Protein AF-F8B0E2-F1 (afdb_monomer_lite)

Secondary structure (DSSP, 8-state):
-PPPPTTSPPHHHHHHHHHHHHHHHHHHIIIIIITTTT-HHHHHHHHHHHHHHHHHHHHHHHHHHTT-SS----HHHHHHHHHHHTTTSHHHHHHS--TT-------

Structure (mmCIF, N/CA/C/O backbone):
data_AF-F8B0E2-F1
#
_entry.id   AF-F8B0E2-F1
#
loop_
_atom_site.group_PDB
_atom_site.id
_atom_site.type_symbol
_atom_site.label_atom_id
_atom_site.label_alt_id
_atom_site.label_comp_id
_atom_site.label_asym_id
_atom_site.label_entity_id
_atom_site.label_seq_id
_atom_site.pdbx_PDB_ins_code
_atom_site.Cartn_x
_atom_site.Cartn_y
_atom_site.Cartn_z
_atom_site.occupancy
_atom_site.B_iso_or_equiv
_atom_site.auth_seq_id
_atom_site.auth_comp_id
_atom_site.auth_asym_id
_atom_site.auth_atom_id
_atom_site.pdbx_PDB_model_num
ATOM 1 N N . MET A 1 1 ? -10.414 7.998 25.252 1.00 45.44 1 MET A N 1
ATOM 2 C CA . MET A 1 1 ? -10.136 8.400 23.853 1.00 45.44 1 MET A CA 1
ATOM 3 C C . MET A 1 1 ? -11.446 8.859 23.226 1.00 45.44 1 MET A C 1
ATOM 5 O O . MET A 1 1 ? -12.400 8.094 23.274 1.00 45.44 1 MET A O 1
ATOM 9 N N . ARG A 1 2 ? -11.533 10.102 22.723 1.00 45.38 2 ARG A N 1
ATOM 10 C CA . ARG A 1 2 ? -12.724 10.587 21.995 1.00 45.38 2 ARG A CA 1
ATOM 11 C C . ARG A 1 2 ? -12.907 9.740 20.734 1.00 45.38 2 ARG A C 1
ATOM 13 O O . ARG A 1 2 ? -11.939 9.541 20.003 1.00 45.38 2 ARG A O 1
ATOM 20 N N . GLN A 1 3 ? -14.122 9.253 20.488 1.00 52.12 3 GLN A N 1
ATOM 21 C CA . GLN A 1 3 ? -14.463 8.691 19.183 1.00 52.12 3 GLN A CA 1
ATOM 22 C C . GLN A 1 3 ? -14.294 9.789 18.120 1.00 52.12 3 GLN A C 1
ATOM 24 O O . GLN A 1 3 ? -14.668 10.937 18.383 1.00 52.12 3 GLN A O 1
ATOM 29 N N . PRO A 1 4 ? -13.698 9.483 16.956 1.00 56.47 4 PRO A N 1
ATOM 30 C CA . PRO A 1 4 ? -13.657 10.437 15.856 1.00 56.47 4 PRO A CA 1
ATOM 31 C C . PRO A 1 4 ? -15.085 10.820 15.448 1.00 56.47 4 PRO A C 1
ATOM 33 O O . PRO A 1 4 ? -15.995 9.993 15.519 1.00 56.47 4 PRO A O 1
ATOM 36 N N . ALA A 1 5 ? -15.276 12.071 15.017 1.00 58.41 5 ALA A N 1
ATOM 37 C CA . ALA A 1 5 ? -16.536 12.519 14.428 1.00 58.41 5 ALA A CA 1
ATOM 38 C C . ALA A 1 5 ? -16.969 11.550 13.313 1.00 58.41 5 ALA A C 1
ATOM 40 O O . ALA A 1 5 ? -16.106 11.037 12.596 1.00 58.41 5 ALA A O 1
ATOM 41 N N . SER A 1 6 ? -18.277 11.298 13.174 1.00 54.69 6 SER A N 1
ATOM 42 C CA . SER A 1 6 ? -18.861 10.390 12.175 1.00 54.69 6 SER A CA 1
ATOM 43 C C . SER A 1 6 ? -18.386 10.732 10.758 1.00 54.69 6 SER A C 1
ATOM 45 O O . SER A 1 6 ? -18.975 11.561 10.077 1.00 54.69 6 SER A O 1
ATOM 47 N N . GLY A 1 7 ? -17.277 10.125 10.333 1.00 65.56 7 GLY A N 1
ATOM 48 C CA . GLY A 1 7 ? -16.640 10.364 9.036 1.00 65.56 7 GLY A CA 1
ATOM 49 C C . GLY A 1 7 ? -15.110 10.343 9.073 1.00 65.56 7 GLY A C 1
ATOM 50 O O . GLY A 1 7 ? -14.494 9.906 8.106 1.00 65.56 7 GLY A O 1
ATOM 51 N N . ALA A 1 8 ? -14.483 10.731 10.187 1.00 84.50 8 ALA A N 1
ATOM 52 C CA . ALA A 1 8 ? -13.027 10.698 10.309 1.00 84.50 8 ALA A CA 1
ATOM 53 C C . ALA A 1 8 ? -12.516 9.272 10.584 1.00 84.50 8 ALA A C 1
ATOM 55 O O . ALA A 1 8 ? -13.135 8.496 11.324 1.00 84.50 8 ALA A O 1
ATOM 56 N N . MET A 1 9 ? -11.385 8.925 9.965 1.00 91.38 9 MET A N 1
ATOM 57 C CA . MET A 1 9 ? -10.682 7.669 10.225 1.00 91.38 9 MET A CA 1
ATOM 58 C C . MET A 1 9 ? -10.089 7.679 11.632 1.00 91.38 9 MET A C 1
ATOM 60 O O . MET A 1 9 ? -9.567 8.690 12.106 1.00 91.38 9 MET A O 1
ATOM 64 N N . THR A 1 10 ? -10.164 6.540 12.310 1.00 91.00 10 THR A N 1
ATOM 65 C CA . THR A 1 10 ? -9.413 6.314 13.546 1.00 91.00 10 THR A CA 1
ATOM 66 C C . THR A 1 10 ? -7.919 6.184 13.224 1.00 91.00 10 THR A C 1
ATOM 68 O O . THR A 1 10 ? -7.565 5.775 12.118 1.00 91.00 10 THR A O 1
ATOM 71 N N . PRO A 1 11 ? -7.016 6.415 14.193 1.00 91.12 11 PRO A N 1
ATOM 72 C CA . PRO A 1 11 ? -5.587 6.195 13.974 1.00 91.12 11 PRO A CA 1
ATOM 73 C C . PRO A 1 11 ? -5.241 4.769 13.517 1.00 91.12 11 PRO A C 1
ATOM 75 O O . PRO A 1 11 ? -4.308 4.589 12.744 1.00 91.12 11 PRO A O 1
ATOM 78 N N . ALA A 1 12 ? -5.984 3.755 13.977 1.00 90.06 12 ALA A N 1
ATOM 79 C CA . ALA A 1 12 ? -5.781 2.369 13.556 1.00 90.06 12 ALA A CA 1
ATOM 80 C C . ALA A 1 12 ? -6.182 2.153 12.087 1.00 90.06 12 ALA A C 1
ATOM 82 O O . ALA A 1 12 ? -5.440 1.526 11.335 1.00 90.06 12 ALA A O 1
ATOM 83 N N . GLU A 1 13 ? -7.316 2.722 11.666 1.00 93.19 13 GLU A N 1
ATOM 84 C CA . GLU A 1 13 ? -7.755 2.706 10.265 1.00 93.19 13 GLU A CA 1
ATOM 85 C C . GLU A 1 13 ? -6.755 3.436 9.363 1.00 93.19 13 GLU A C 1
ATOM 87 O O . GLU A 1 13 ? -6.418 2.921 8.300 1.00 93.19 13 GLU A O 1
ATOM 92 N N . THR A 1 14 ? -6.252 4.600 9.792 1.00 94.75 14 THR A N 1
ATOM 93 C CA . THR A 1 14 ? -5.260 5.379 9.036 1.00 94.75 14 THR A CA 1
ATOM 94 C C . THR A 1 14 ? -3.977 4.584 8.833 1.00 94.75 14 THR A C 1
ATOM 96 O O . THR A 1 14 ? -3.559 4.399 7.694 1.00 94.75 14 THR A O 1
ATOM 99 N N . ARG A 1 15 ? -3.401 4.027 9.908 1.00 95.00 15 ARG A N 1
ATOM 100 C CA . ARG A 1 15 ? -2.170 3.221 9.816 1.00 95.00 15 ARG A CA 1
ATOM 101 C C . ARG A 1 15 ? -2.346 1.996 8.924 1.00 95.00 15 ARG A C 1
ATOM 103 O O . ARG A 1 15 ? -1.431 1.642 8.184 1.00 95.00 15 ARG A O 1
ATOM 110 N N . LEU A 1 16 ? -3.507 1.338 8.996 1.00 95.38 16 LEU A N 1
ATOM 111 C CA . LEU A 1 16 ? -3.795 0.187 8.144 1.00 95.38 16 LEU A CA 1
ATOM 112 C C . LEU A 1 16 ? -3.906 0.602 6.673 1.00 95.38 16 LEU A C 1
ATOM 114 O O . LEU A 1 16 ? -3.317 -0.051 5.816 1.00 95.38 16 LEU A O 1
ATOM 118 N N . ALA A 1 17 ? -4.605 1.699 6.377 1.00 96.81 17 ALA A N 1
ATOM 119 C CA . ALA A 1 17 ? -4.712 2.217 5.018 1.00 96.81 17 ALA A CA 1
ATOM 120 C C . ALA A 1 17 ? -3.346 2.644 4.451 1.00 96.81 17 ALA A C 1
ATOM 122 O O . ALA A 1 17 ? -3.021 2.273 3.328 1.00 96.81 17 ALA A O 1
ATOM 123 N N . GLU A 1 18 ? -2.511 3.341 5.224 1.00 97.62 18 GLU A N 1
ATOM 124 C CA . GLU A 1 18 ? -1.149 3.728 4.819 1.00 97.62 18 GLU A CA 1
ATOM 125 C C . GLU A 1 18 ? -0.264 2.514 4.499 1.00 97.62 18 GLU A C 1
ATOM 127 O O . GLU A 1 18 ? 0.452 2.503 3.492 1.00 97.62 18 GLU A O 1
ATOM 132 N N . ALA A 1 19 ? -0.332 1.469 5.330 1.00 97.88 19 ALA A N 1
ATOM 133 C CA . ALA A 1 19 ? 0.413 0.236 5.103 1.00 97.88 19 ALA A CA 1
ATOM 134 C C . ALA A 1 19 ? -0.069 -0.488 3.831 1.00 97.88 19 ALA A C 1
ATOM 136 O O . ALA A 1 19 ? 0.745 -0.892 3.005 1.00 97.88 19 ALA A O 1
ATOM 137 N N . LEU A 1 20 ? -1.385 -0.578 3.612 1.00 98.00 20 LEU A N 1
ATOM 138 C CA . LEU A 1 20 ? -1.952 -1.168 2.394 1.00 98.00 20 LEU A CA 1
ATOM 139 C C . LEU A 1 20 ? -1.612 -0.361 1.127 1.00 98.00 20 LEU A C 1
ATOM 141 O O . LEU A 1 20 ? -1.320 -0.948 0.089 1.00 98.00 20 LEU A O 1
ATOM 145 N N . VAL A 1 21 ? -1.591 0.973 1.197 1.00 98.38 21 VAL A N 1
ATOM 146 C CA . VAL A 1 21 ? -1.157 1.832 0.076 1.00 98.38 21 VAL A CA 1
ATOM 147 C C . VAL A 1 21 ? 0.322 1.612 -0.239 1.00 98.38 21 VAL A C 1
ATOM 149 O O . VAL A 1 21 ? 0.700 1.559 -1.409 1.00 98.38 21 VAL A O 1
ATOM 152 N N . SER A 1 22 ? 1.148 1.426 0.791 1.00 98.12 22 SER A N 1
ATOM 153 C CA . SER A 1 22 ? 2.573 1.130 0.626 1.00 98.12 22 SER A CA 1
ATOM 154 C C . SER A 1 22 ? 2.799 -0.226 -0.059 1.00 98.12 22 SER A C 1
ATOM 156 O O . SER A 1 22 ? 3.687 -0.323 -0.904 1.00 98.12 22 SER A O 1
ATOM 158 N N . LEU A 1 23 ? 1.972 -1.251 0.216 1.00 97.81 23 LEU A N 1
ATOM 159 C CA . LEU A 1 23 ? 2.001 -2.515 -0.545 1.00 97.81 23 LEU A CA 1
ATOM 160 C C . LEU A 1 23 ? 1.756 -2.267 -2.037 1.00 97.81 23 LEU A C 1
ATOM 162 O O . LEU A 1 23 ? 2.512 -2.750 -2.875 1.00 97.81 23 LEU A O 1
ATOM 166 N N . VAL A 1 24 ? 0.734 -1.473 -2.367 1.00 97.62 24 VAL A N 1
ATOM 167 C CA . VAL A 1 24 ? 0.392 -1.135 -3.757 1.00 97.62 24 VAL A CA 1
ATOM 168 C C . VAL A 1 24 ? 1.548 -0.419 -4.463 1.00 97.62 24 VAL A C 1
ATOM 170 O O . VAL A 1 24 ? 1.860 -0.754 -5.608 1.00 97.62 24 VAL A O 1
ATOM 173 N N . ASP A 1 25 ? 2.197 0.540 -3.797 1.00 97.69 25 ASP A N 1
ATOM 174 C CA . ASP A 1 25 ? 3.366 1.243 -4.341 1.00 97.69 25 ASP A CA 1
ATOM 175 C C . ASP A 1 25 ? 4.529 0.274 -4.594 1.00 97.69 25 ASP A C 1
ATOM 177 O O . ASP A 1 25 ? 4.998 0.166 -5.728 1.00 97.69 25 ASP A O 1
ATOM 181 N N . TYR A 1 26 ? 4.958 -0.497 -3.588 1.00 98.00 26 TYR A N 1
ATOM 182 C CA . TYR A 1 26 ? 6.108 -1.395 -3.736 1.00 98.00 26 TYR A CA 1
ATOM 183 C C . TYR A 1 26 ? 5.871 -2.514 -4.752 1.00 98.00 26 TYR A C 1
ATOM 185 O O . TYR A 1 26 ? 6.762 -2.787 -5.559 1.00 98.00 26 TYR A O 1
ATOM 193 N N . THR A 1 27 ? 4.671 -3.098 -4.804 1.00 96.38 27 THR A N 1
ATOM 194 C CA . THR A 1 27 ? 4.308 -4.037 -5.876 1.00 96.38 27 THR A CA 1
ATOM 195 C C . THR A 1 27 ? 4.409 -3.369 -7.249 1.00 96.38 27 THR A C 1
ATOM 197 O O . THR A 1 27 ? 4.974 -3.949 -8.176 1.00 96.38 27 THR A O 1
ATOM 200 N N . GLY A 1 28 ? 3.935 -2.126 -7.378 1.00 96.12 28 GLY A N 1
ATOM 201 C CA . GLY A 1 28 ? 4.079 -1.342 -8.603 1.00 96.12 28 GLY A CA 1
ATOM 202 C C . GLY A 1 28 ? 5.535 -1.085 -8.985 1.00 96.12 28 GLY A C 1
ATOM 203 O O . GLY A 1 28 ? 5.898 -1.274 -10.141 1.00 96.12 28 GLY A O 1
ATOM 204 N N . ARG A 1 29 ? 6.390 -0.706 -8.032 1.00 96.50 29 ARG A N 1
ATOM 205 C CA . ARG A 1 29 ? 7.820 -0.469 -8.285 1.00 96.50 29 ARG A CA 1
ATOM 206 C C . ARG A 1 29 ? 8.542 -1.734 -8.734 1.00 96.50 29 ARG A C 1
ATOM 208 O O . ARG A 1 29 ? 9.353 -1.661 -9.648 1.00 96.50 29 ARG A O 1
ATOM 215 N N . ILE A 1 30 ? 8.239 -2.886 -8.141 1.00 96.69 30 ILE A N 1
ATOM 216 C CA . ILE A 1 30 ? 8.832 -4.162 -8.561 1.00 96.69 30 ILE A CA 1
ATOM 217 C C . ILE A 1 30 ? 8.402 -4.496 -9.993 1.00 96.69 30 ILE A C 1
ATOM 219 O O . ILE A 1 30 ? 9.250 -4.705 -10.858 1.00 96.69 30 ILE A O 1
ATOM 223 N N . LEU A 1 31 ? 7.090 -4.517 -10.248 1.00 94.56 31 LEU A N 1
ATOM 224 C CA . LEU A 1 31 ? 6.544 -5.049 -11.497 1.00 94.56 31 LEU A CA 1
ATOM 225 C C . LEU A 1 31 ? 6.650 -4.083 -12.681 1.00 94.56 31 LEU A C 1
ATOM 227 O O . LEU A 1 31 ? 6.828 -4.529 -13.808 1.00 94.56 31 LEU A O 1
ATOM 231 N N . LEU A 1 32 ? 6.514 -2.776 -12.445 1.00 93.00 32 LEU A N 1
ATOM 232 C CA . LEU A 1 32 ? 6.429 -1.771 -13.511 1.00 93.00 32 LEU A CA 1
ATOM 233 C C . LEU A 1 32 ? 7.733 -1.004 -13.736 1.00 93.00 32 LEU A C 1
ATOM 235 O O . LEU A 1 32 ? 7.880 -0.400 -14.791 1.00 93.00 32 LEU A O 1
ATOM 239 N N . ILE A 1 33 ? 8.645 -0.992 -12.758 1.00 91.50 33 ILE A N 1
ATOM 240 C CA . ILE A 1 33 ? 9.932 -0.285 -12.859 1.00 91.50 33 ILE A CA 1
ATOM 241 C C . ILE A 1 33 ? 11.066 -1.306 -12.852 1.00 91.50 33 ILE A C 1
ATOM 243 O O . ILE A 1 33 ? 11.752 -1.470 -13.850 1.00 91.50 33 ILE A O 1
ATOM 247 N N . GLY A 1 34 ? 11.211 -2.072 -11.768 1.00 90.62 34 GLY A N 1
ATOM 248 C CA . GLY A 1 34 ? 12.318 -3.015 -11.603 1.00 90.62 34 GLY A CA 1
ATOM 249 C C . GLY A 1 34 ? 12.401 -4.070 -12.709 1.00 90.62 34 GLY A C 1
ATOM 250 O O . GLY A 1 34 ? 13.480 -4.294 -13.254 1.00 90.62 34 GLY A O 1
ATOM 251 N N . LEU A 1 35 ? 11.267 -4.685 -13.069 1.00 91.00 35 LEU A N 1
ATOM 252 C CA . LEU A 1 35 ? 11.212 -5.631 -14.190 1.00 91.00 35 LEU A CA 1
ATOM 253 C C . LEU A 1 35 ? 11.389 -4.950 -15.552 1.00 91.00 35 LEU A C 1
ATOM 255 O O . LEU A 1 35 ? 12.063 -5.512 -16.411 1.00 91.00 35 LEU A O 1
ATOM 259 N N . ALA A 1 36 ? 10.810 -3.763 -15.750 1.00 91.00 36 ALA A N 1
ATOM 260 C CA . ALA A 1 36 ? 10.912 -3.030 -17.014 1.00 91.00 36 ALA A CA 1
ATOM 261 C C . ALA A 1 36 ? 12.360 -2.607 -17.315 1.00 91.00 36 ALA A C 1
ATOM 263 O O . ALA A 1 36 ? 12.806 -2.714 -18.454 1.00 91.00 36 ALA A O 1
ATOM 264 N N . ASP A 1 37 ? 13.104 -2.220 -16.279 1.00 93.31 37 ASP A N 1
ATOM 265 C CA . ASP A 1 37 ? 14.500 -1.788 -16.371 1.00 93.31 37 ASP A CA 1
ATOM 266 C C . ASP A 1 37 ? 15.503 -2.950 -16.219 1.00 93.31 37 ASP A C 1
ATOM 268 O O . ASP A 1 37 ? 16.712 -2.720 -16.170 1.00 93.31 37 ASP A O 1
ATOM 272 N N . ALA A 1 38 ? 15.025 -4.198 -16.092 1.00 94.19 38 ALA A N 1
ATOM 273 C CA . ALA A 1 38 ? 15.836 -5.394 -15.827 1.00 94.19 38 ALA A CA 1
ATOM 274 C C . ALA A 1 38 ? 16.827 -5.238 -14.646 1.00 94.19 38 ALA A C 1
ATOM 276 O O . ALA A 1 38 ? 17.910 -5.829 -14.629 1.00 94.19 38 ALA A O 1
ATOM 277 N N . ASN A 1 39 ? 16.461 -4.450 -13.630 1.00 96.19 39 ASN A N 1
ATOM 278 C CA . ASN A 1 39 ? 17.337 -4.107 -12.512 1.00 96.19 39 ASN A CA 1
ATOM 279 C C . ASN A 1 39 ? 17.070 -5.007 -11.297 1.00 96.19 39 ASN A C 1
ATOM 281 O O . ASN A 1 39 ? 16.247 -4.697 -10.431 1.00 96.19 39 ASN A O 1
ATOM 285 N N . LEU A 1 40 ? 17.804 -6.119 -11.207 1.00 95.25 40 LEU A N 1
ATOM 286 C CA . LEU A 1 40 ? 17.624 -7.109 -10.140 1.00 95.25 40 LEU A CA 1
ATOM 287 C C . LEU A 1 40 ? 17.934 -6.556 -8.739 1.00 95.25 40 LEU A C 1
ATOM 289 O O . LEU A 1 40 ? 17.270 -6.936 -7.775 1.00 95.25 40 LEU A O 1
ATOM 293 N N . HIS A 1 41 ? 18.898 -5.639 -8.614 1.00 95.81 41 HIS A N 1
ATOM 294 C CA . HIS A 1 41 ? 19.198 -5.017 -7.324 1.00 95.81 41 HIS A CA 1
ATOM 295 C C . HIS A 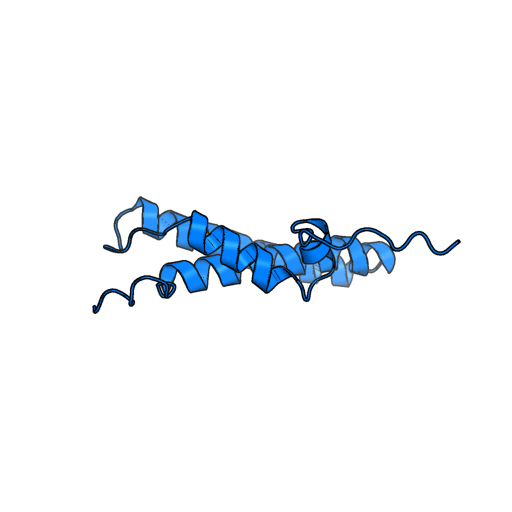1 41 ? 18.019 -4.167 -6.837 1.00 95.81 41 HIS A C 1
ATOM 297 O O . HIS A 1 41 ? 17.612 -4.298 -5.682 1.00 95.81 41 HIS A O 1
ATOM 303 N N . TYR A 1 42 ? 17.433 -3.356 -7.722 1.00 94.94 42 TYR A N 1
ATOM 304 C CA . TYR A 1 42 ? 16.246 -2.561 -7.405 1.00 94.94 42 TYR A CA 1
ATOM 305 C C . TYR A 1 42 ? 15.053 -3.451 -7.042 1.00 94.94 42 TYR A C 1
ATOM 307 O O . TYR A 1 42 ? 14.346 -3.170 -6.075 1.00 94.94 42 TYR A O 1
ATOM 315 N N . VAL A 1 43 ? 14.852 -4.551 -7.777 1.00 97.31 43 VAL A N 1
ATOM 316 C CA . VAL A 1 43 ? 13.822 -5.548 -7.450 1.00 97.31 43 VAL A CA 1
ATOM 317 C C . VAL A 1 43 ? 14.042 -6.119 -6.048 1.00 97.31 43 VAL A C 1
ATOM 319 O O . VAL A 1 43 ? 13.100 -6.137 -5.261 1.00 97.31 43 VAL A O 1
ATOM 322 N N . GLY A 1 44 ? 15.269 -6.531 -5.715 1.00 97.56 44 GLY A N 1
ATOM 323 C CA . GLY A 1 44 ? 15.607 -7.062 -4.392 1.00 97.56 44 GLY A CA 1
ATOM 324 C C . GLY A 1 44 ? 15.367 -6.057 -3.262 1.00 97.56 44 GLY A C 1
ATOM 325 O O . GLY A 1 44 ? 14.726 -6.396 -2.270 1.00 97.56 44 GLY A O 1
ATOM 326 N N . ASP A 1 45 ? 15.802 -4.807 -3.441 1.00 97.81 45 ASP A N 1
ATOM 327 C CA . ASP A 1 45 ? 15.584 -3.721 -2.474 1.00 97.81 45 ASP A CA 1
ATOM 328 C C . ASP A 1 45 ? 14.086 -3.473 -2.223 1.00 97.81 45 ASP A C 1
ATOM 330 O O . ASP A 1 45 ? 13.620 -3.455 -1.081 1.00 97.81 45 ASP A O 1
ATOM 334 N N . LYS A 1 46 ? 13.284 -3.354 -3.292 1.00 97.81 46 LYS A N 1
ATOM 335 C CA . LYS A 1 46 ? 11.836 -3.126 -3.154 1.00 97.81 46 LYS A CA 1
ATOM 336 C C . LYS A 1 46 ? 11.078 -4.352 -2.664 1.00 97.81 46 LYS A C 1
ATOM 338 O O . LYS A 1 46 ? 10.073 -4.177 -1.979 1.00 97.81 46 LYS A O 1
ATOM 343 N N . ALA A 1 47 ? 11.551 -5.563 -2.947 1.00 97.81 47 ALA A N 1
ATOM 344 C CA . ALA A 1 47 ? 10.995 -6.785 -2.372 1.00 97.81 47 ALA A CA 1
ATOM 345 C C . ALA A 1 47 ? 11.220 -6.850 -0.852 1.00 97.81 47 ALA A C 1
ATOM 347 O O . ALA A 1 47 ? 10.296 -7.214 -0.126 1.00 97.81 47 ALA A O 1
ATOM 348 N N . GLY A 1 48 ? 12.393 -6.428 -0.365 1.00 98.12 48 GLY A N 1
ATOM 349 C CA . GLY A 1 48 ? 12.654 -6.286 1.071 1.00 98.12 48 GLY A CA 1
ATOM 350 C C . GLY A 1 48 ? 11.688 -5.300 1.733 1.00 98.12 48 GLY A C 1
ATOM 351 O O . GLY A 1 48 ? 10.993 -5.652 2.684 1.00 98.12 48 GLY A O 1
ATOM 352 N N . ALA A 1 49 ? 11.547 -4.102 1.156 1.00 98.00 49 ALA A N 1
ATOM 353 C CA . ALA A 1 49 ? 10.599 -3.103 1.654 1.00 98.00 49 ALA A CA 1
ATOM 354 C C . ALA A 1 49 ? 9.134 -3.591 1.610 1.00 98.00 49 ALA A C 1
ATOM 356 O O . ALA A 1 49 ? 8.348 -3.299 2.513 1.00 98.00 49 ALA A O 1
ATOM 357 N N . LEU A 1 50 ? 8.757 -4.360 0.581 1.00 97.94 50 LEU A N 1
ATOM 358 C CA . LEU A 1 50 ? 7.431 -4.972 0.480 1.00 97.94 50 LEU A CA 1
ATOM 359 C C . LEU A 1 50 ? 7.182 -5.969 1.621 1.00 97.94 50 LEU A C 1
ATOM 361 O O . LEU A 1 50 ? 6.097 -5.951 2.203 1.00 97.94 50 LEU A O 1
ATOM 365 N N . ALA A 1 51 ? 8.170 -6.804 1.955 1.00 98.44 51 ALA A N 1
ATOM 366 C CA . ALA A 1 51 ? 8.070 -7.774 3.045 1.00 98.44 51 ALA A CA 1
ATOM 367 C C . ALA A 1 51 ? 7.862 -7.082 4.403 1.00 98.44 51 ALA A C 1
ATOM 369 O O . ALA A 1 51 ? 6.924 -7.418 5.125 1.00 98.44 51 ALA A O 1
ATOM 370 N N . GLU A 1 52 ? 8.642 -6.040 4.705 1.00 98.06 52 GLU A N 1
ATOM 371 C CA . GLU A 1 52 ? 8.492 -5.266 5.948 1.00 98.06 52 GLU A CA 1
ATOM 372 C C . GLU A 1 52 ? 7.099 -4.629 6.086 1.00 98.06 52 GLU A C 1
ATOM 374 O O . GLU A 1 52 ? 6.508 -4.581 7.173 1.00 98.06 52 GLU A O 1
ATOM 379 N N . VAL A 1 53 ? 6.542 -4.124 4.981 1.00 97.56 53 VAL A N 1
ATOM 380 C CA . VAL A 1 53 ? 5.189 -3.558 4.977 1.00 97.56 53 VAL A CA 1
ATOM 381 C C . VAL A 1 53 ? 4.130 -4.651 5.133 1.00 97.56 53 VAL A C 1
ATOM 383 O O . VAL A 1 53 ? 3.147 -4.432 5.846 1.00 97.56 53 VAL A O 1
ATOM 386 N N . ALA A 1 54 ? 4.312 -5.820 4.516 1.00 98.00 54 ALA A N 1
ATOM 387 C CA . ALA A 1 54 ? 3.397 -6.950 4.668 1.00 98.00 54 ALA A CA 1
ATOM 388 C C . ALA A 1 54 ? 3.326 -7.420 6.130 1.00 98.00 54 ALA A C 1
ATOM 390 O O . ALA A 1 54 ? 2.226 -7.579 6.670 1.00 98.00 54 ALA A O 1
ATOM 391 N N . ASP A 1 55 ? 4.472 -7.512 6.805 1.00 97.75 55 ASP A N 1
ATOM 392 C CA . ASP A 1 55 ? 4.543 -7.822 8.236 1.00 97.75 55 ASP A CA 1
ATOM 393 C C . ASP A 1 55 ? 3.828 -6.764 9.083 1.00 97.75 55 ASP A C 1
ATOM 395 O O . ASP A 1 55 ? 3.083 -7.088 10.014 1.00 97.75 55 ASP A O 1
ATOM 399 N N . ARG A 1 56 ? 3.972 -5.479 8.733 1.00 95.62 56 ARG A N 1
ATOM 400 C CA . ARG A 1 56 ? 3.239 -4.395 9.402 1.00 95.62 56 ARG A CA 1
ATOM 401 C C . ARG A 1 56 ? 1.726 -4.543 9.240 1.00 95.62 56 ARG A C 1
ATOM 403 O O . ARG A 1 56 ? 0.998 -4.351 10.216 1.00 95.62 56 ARG A O 1
ATOM 410 N N . VAL A 1 57 ? 1.241 -4.884 8.044 1.00 95.56 57 VAL A N 1
ATOM 411 C CA . VAL A 1 57 ? -0.190 -5.141 7.801 1.00 95.56 57 VAL A CA 1
ATOM 412 C C . VAL A 1 57 ? -0.673 -6.316 8.650 1.00 95.56 57 VAL A C 1
ATOM 414 O O . VAL A 1 57 ? -1.698 -6.188 9.325 1.00 95.56 57 VAL A O 1
ATOM 417 N N . ALA A 1 58 ? 0.081 -7.418 8.686 1.00 94.75 58 ALA A N 1
ATOM 418 C CA . ALA A 1 58 ? -0.239 -8.577 9.517 1.00 94.75 58 ALA A CA 1
ATOM 419 C C . ALA A 1 58 ? -0.294 -8.211 11.011 1.00 94.75 58 ALA A C 1
ATOM 421 O O . ALA A 1 58 ? -1.249 -8.567 11.705 1.00 94.75 58 ALA A O 1
ATOM 422 N N . GLY A 1 59 ? 0.670 -7.425 11.499 1.00 91.75 59 GLY A N 1
ATOM 423 C CA . GLY A 1 59 ? 0.700 -6.938 12.878 1.00 91.75 59 GLY A CA 1
ATOM 424 C C . GLY A 1 59 ? -0.495 -6.046 13.228 1.00 91.75 59 GLY A C 1
ATOM 425 O O . GLY A 1 59 ? -1.105 -6.216 14.286 1.00 91.75 59 GLY A O 1
ATOM 426 N N . LEU A 1 60 ? -0.873 -5.126 12.336 1.00 90.62 60 LEU A N 1
ATOM 427 C CA . LEU A 1 60 ? -2.044 -4.262 12.522 1.00 90.62 60 LEU A CA 1
ATOM 428 C C . LEU A 1 60 ? -3.348 -5.071 12.521 1.00 90.62 60 LEU A C 1
ATOM 430 O O . LEU A 1 60 ? -4.200 -4.845 13.379 1.00 90.62 60 LEU A O 1
ATOM 434 N N . ALA A 1 61 ? -3.491 -6.047 11.622 1.00 86.50 61 ALA A N 1
ATOM 435 C CA . ALA A 1 61 ? -4.653 -6.936 11.590 1.00 86.50 61 ALA A CA 1
ATOM 436 C C . ALA A 1 61 ? -4.737 -7.825 12.847 1.00 86.50 61 ALA A C 1
ATOM 438 O O . ALA A 1 61 ? -5.809 -7.979 13.438 1.00 86.50 61 ALA A O 1
ATOM 439 N N . GLY A 1 62 ? -3.601 -8.354 13.311 1.00 84.94 62 GLY A N 1
ATOM 440 C CA . GLY A 1 62 ? -3.519 -9.177 14.519 1.00 84.94 62 GLY A CA 1
ATOM 441 C C . GLY A 1 62 ? -3.900 -8.423 15.798 1.00 84.94 62 GLY A C 1
ATOM 442 O O . GLY A 1 62 ? -4.596 -8.974 16.652 1.00 84.94 62 GLY A O 1
ATOM 443 N N . GLN A 1 63 ? -3.524 -7.144 15.917 1.00 80.62 63 GLN A N 1
ATOM 444 C CA . GLN A 1 63 ? -3.902 -6.296 17.061 1.00 80.62 63 GLN A CA 1
ATOM 445 C C . GLN A 1 63 ? -5.420 -6.106 17.182 1.00 80.62 63 GLN A C 1
ATOM 447 O O . GLN A 1 63 ? -5.944 -6.043 18.297 1.00 80.62 63 GLN A O 1
ATOM 452 N N . VAL A 1 64 ? -6.124 -6.055 16.048 1.00 71.88 64 VAL A N 1
ATOM 453 C CA . VAL A 1 64 ? -7.591 -5.973 16.000 1.00 71.88 64 VAL A CA 1
ATOM 454 C C . VAL A 1 64 ? -8.222 -7.292 16.424 1.00 71.88 64 VAL A C 1
ATOM 456 O O . VAL A 1 64 ? -9.175 -7.291 17.200 1.00 71.88 64 VAL A O 1
ATOM 459 N N . HIS A 1 65 ? -7.680 -8.417 15.949 1.00 66.12 65 HIS A N 1
ATOM 460 C CA . HIS A 1 65 ? -8.216 -9.741 16.260 1.00 66.12 65 HIS A CA 1
ATOM 461 C C . HIS A 1 65 ? -8.041 -10.117 17.740 1.00 66.12 65 HIS A C 1
ATOM 463 O O . HIS A 1 65 ? -8.944 -10.691 18.339 1.00 66.12 65 HIS A O 1
ATOM 469 N N . GLN A 1 66 ? -6.919 -9.741 18.362 1.00 67.25 66 GLN A N 1
ATOM 470 C CA . GLN A 1 66 ? -6.638 -10.058 19.770 1.00 67.25 66 GLN A CA 1
ATOM 471 C C . GLN A 1 66 ? -7.318 -9.125 20.789 1.00 67.25 66 GLN A C 1
ATOM 473 O O . GLN A 1 66 ? -6.997 -9.178 21.975 1.00 67.25 66 GLN A O 1
ATOM 478 N N . GLY A 1 67 ? -8.220 -8.234 20.361 1.00 57.97 67 GLY A N 1
ATOM 479 C CA . GLY A 1 67 ? -8.949 -7.346 21.274 1.00 57.97 67 GLY A CA 1
ATOM 480 C C . GLY A 1 67 ? -8.067 -6.341 22.032 1.00 57.97 67 GLY A C 1
ATOM 481 O O . GLY A 1 67 ? -8.540 -5.688 22.958 1.00 57.97 67 GLY A O 1
ATOM 482 N N . ARG A 1 68 ? -6.796 -6.159 21.634 1.00 56.41 68 ARG A N 1
ATOM 483 C CA . ARG A 1 68 ? -5.845 -5.213 22.259 1.00 56.41 68 ARG A CA 1
ATOM 484 C C . ARG A 1 68 ? -6.099 -3.744 21.895 1.00 56.41 68 ARG A C 1
ATOM 486 O O . ARG A 1 68 ? -5.285 -2.872 22.181 1.00 56.41 68 ARG A O 1
ATOM 493 N N . GLY A 1 69 ? -7.261 -3.443 21.332 1.00 55.38 69 GLY A N 1
ATOM 494 C CA . GLY A 1 69 ? -7.758 -2.093 21.139 1.00 55.38 69 GLY A CA 1
ATOM 495 C C . GLY A 1 69 ? -9.275 -2.127 21.073 1.00 55.38 69 GLY A C 1
ATOM 496 O O . GLY A 1 69 ? -9.846 -2.846 20.263 1.00 55.38 69 GLY A O 1
ATOM 497 N N . ASN A 1 70 ? -9.945 -1.307 21.880 1.00 56.66 70 ASN A N 1
ATOM 498 C CA . ASN A 1 70 ? -11.408 -1.176 21.883 1.00 56.66 70 ASN A CA 1
ATOM 499 C C . ASN A 1 70 ? -11.947 -0.460 20.616 1.00 56.66 70 ASN A C 1
ATOM 501 O O . ASN A 1 70 ? -12.999 0.172 20.634 1.00 56.66 70 ASN A O 1
ATOM 505 N N . THR A 1 71 ? -11.172 -0.456 19.527 1.00 67.44 71 THR A N 1
ATOM 506 C CA . THR A 1 71 ? -11.445 0.295 18.299 1.00 67.44 71 THR A CA 1
ATOM 507 C C . THR A 1 71 ? -11.692 -0.690 17.169 1.00 67.44 71 THR A C 1
ATOM 509 O O . THR A 1 71 ? -10.764 -1.248 16.591 1.00 67.44 71 THR A O 1
ATOM 512 N N . ARG A 1 72 ? -12.969 -0.904 16.854 1.00 81.75 72 ARG A N 1
ATOM 513 C CA . ARG A 1 72 ? -13.391 -1.667 15.680 1.00 81.75 72 ARG A CA 1
ATOM 514 C C . ARG A 1 72 ? -12.893 -0.961 14.414 1.00 81.75 72 ARG A C 1
ATOM 516 O O . ARG A 1 72 ? -13.272 0.183 14.177 1.00 81.75 72 ARG A O 1
ATOM 523 N N . ILE A 1 73 ? -12.079 -1.638 13.602 1.00 87.19 73 ILE A N 1
ATOM 524 C CA . ILE A 1 73 ? -11.681 -1.137 12.278 1.00 87.19 73 ILE A CA 1
ATOM 525 C C . ILE A 1 73 ? -12.855 -1.285 11.311 1.00 87.19 73 ILE A C 1
ATOM 527 O O . ILE A 1 73 ? -13.403 -2.378 11.139 1.00 87.19 73 ILE A O 1
ATOM 531 N N . ARG A 1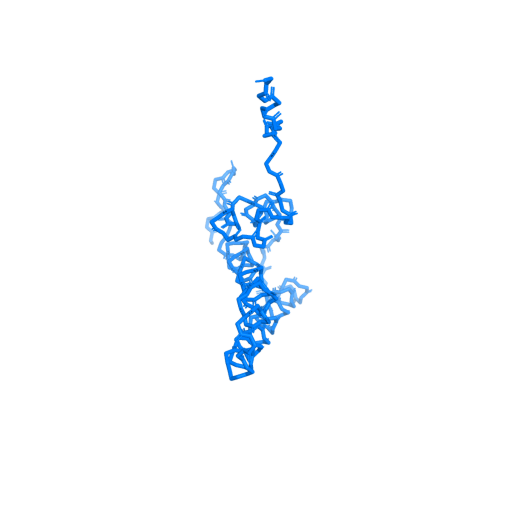 74 ? -13.230 -0.188 10.652 1.00 90.81 74 ARG A N 1
ATOM 532 C CA . ARG A 1 74 ? -14.225 -0.188 9.576 1.00 90.81 74 ARG A CA 1
ATOM 533 C C . ARG A 1 74 ? -13.530 -0.438 8.240 1.00 90.81 74 ARG A C 1
ATOM 535 O O . ARG A 1 74 ? -12.926 0.463 7.657 1.00 90.81 74 ARG A O 1
ATOM 542 N N . MET A 1 75 ? -13.604 -1.677 7.755 1.00 91.00 75 MET A N 1
ATOM 543 C CA . MET A 1 75 ? -12.919 -2.083 6.521 1.00 91.00 75 MET A CA 1
ATOM 544 C C . MET A 1 75 ? -13.428 -1.359 5.271 1.00 91.00 75 MET A C 1
ATOM 546 O O . MET A 1 75 ? -12.649 -1.141 4.352 1.00 91.00 75 MET A O 1
ATOM 550 N N . ASP A 1 76 ? -14.689 -0.927 5.237 1.00 93.62 76 ASP A N 1
ATOM 551 C CA . ASP A 1 76 ? -15.229 -0.129 4.132 1.00 93.62 76 ASP A CA 1
ATOM 552 C C . ASP A 1 76 ? -14.584 1.268 4.065 1.00 93.62 76 ASP A C 1
ATOM 554 O O . ASP A 1 76 ? -14.294 1.773 2.980 1.00 93.62 76 ASP A O 1
ATOM 558 N N . VAL A 1 77 ? -14.309 1.878 5.223 1.00 93.75 77 VAL A N 1
ATOM 559 C CA . VAL A 1 77 ? -13.610 3.166 5.324 1.00 93.75 77 VAL A CA 1
ATOM 560 C C . VAL A 1 77 ? -12.158 3.010 4.878 1.00 93.75 77 VAL A C 1
ATOM 562 O O . VAL A 1 77 ? -11.685 3.805 4.066 1.00 93.75 77 VAL A O 1
ATOM 565 N N . VAL A 1 78 ? -11.475 1.961 5.351 1.00 95.19 78 VAL A N 1
ATOM 566 C CA . VAL A 1 78 ? -10.100 1.632 4.939 1.00 95.19 78 VAL A CA 1
ATOM 567 C C . VAL A 1 78 ? -10.034 1.379 3.433 1.00 95.19 78 VAL A C 1
ATOM 569 O O . VAL A 1 78 ? -9.184 1.955 2.764 1.00 95.19 78 VAL A O 1
ATOM 572 N N . ALA A 1 79 ? -10.955 0.593 2.872 1.00 95.56 79 ALA A N 1
ATOM 573 C CA . ALA A 1 79 ? -10.982 0.293 1.442 1.00 95.56 79 ALA A CA 1
ATOM 574 C C . ALA A 1 79 ? -11.157 1.556 0.582 1.00 95.56 79 ALA A C 1
ATOM 576 O O . ALA A 1 79 ? -10.429 1.740 -0.395 1.00 95.56 79 ALA A O 1
ATOM 577 N N . ARG A 1 80 ? -12.070 2.465 0.966 1.00 95.44 80 ARG A N 1
ATOM 578 C CA . ARG A 1 80 ? -12.238 3.759 0.278 1.00 95.44 80 ARG A CA 1
ATOM 579 C C . ARG A 1 80 ? -10.977 4.619 0.360 1.00 95.44 80 ARG A C 1
ATOM 581 O O . ARG A 1 80 ? -10.598 5.228 -0.639 1.00 95.44 80 ARG A O 1
ATOM 588 N N . ALA A 1 81 ? -10.330 4.655 1.525 1.00 96.19 81 ALA A N 1
ATOM 589 C CA . ALA A 1 81 ? -9.087 5.394 1.719 1.00 96.19 81 ALA A CA 1
ATOM 590 C C . ALA A 1 81 ? -7.960 4.833 0.845 1.00 96.19 81 ALA A C 1
ATOM 592 O O . ALA A 1 81 ? -7.357 5.592 0.096 1.00 96.19 81 ALA A O 1
ATOM 593 N N . VAL A 1 82 ? -7.742 3.514 0.850 1.00 97.50 82 VAL A N 1
ATOM 594 C CA . VAL A 1 82 ? -6.734 2.854 0.003 1.00 97.50 82 VAL A CA 1
ATOM 595 C C . VAL A 1 82 ? -6.983 3.166 -1.473 1.00 97.50 82 VAL A C 1
ATOM 597 O O . VAL A 1 82 ? -6.087 3.661 -2.150 1.00 97.50 82 VAL A O 1
ATOM 600 N N . ALA A 1 83 ? -8.214 2.990 -1.961 1.00 96.25 83 ALA A N 1
ATOM 601 C CA . ALA A 1 83 ? -8.547 3.281 -3.354 1.00 96.25 83 ALA A CA 1
ATOM 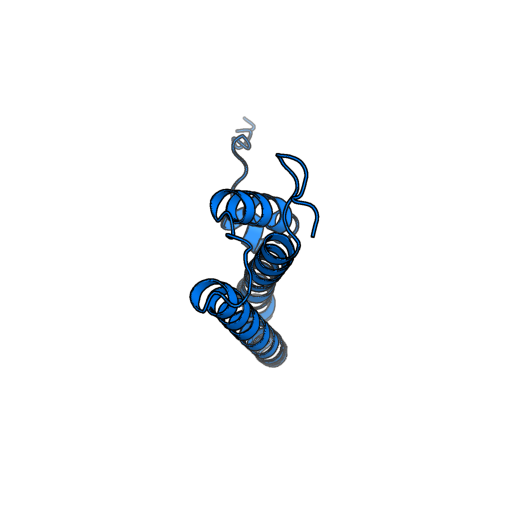602 C C . ALA A 1 83 ? -8.260 4.742 -3.749 1.00 96.25 83 ALA A C 1
ATOM 604 O O . ALA A 1 83 ? -7.772 5.004 -4.852 1.00 96.25 83 ALA A O 1
ATOM 605 N N . ALA A 1 84 ? -8.541 5.698 -2.858 1.00 95.69 84 ALA A N 1
ATOM 606 C CA . ALA A 1 84 ? -8.296 7.118 -3.094 1.00 95.69 84 ALA A CA 1
ATOM 607 C C . ALA A 1 84 ? -6.808 7.493 -2.993 1.00 95.69 84 ALA A C 1
ATOM 609 O O . ALA A 1 84 ? -6.293 8.223 -3.843 1.00 95.69 84 ALA A O 1
ATOM 610 N N . TRP A 1 85 ? -6.111 6.998 -1.974 1.00 97.25 85 TRP A N 1
ATOM 611 C CA . TRP A 1 85 ? -4.717 7.335 -1.679 1.00 97.25 85 TRP A CA 1
ATOM 612 C C . TRP A 1 85 ? -3.734 6.618 -2.596 1.00 97.25 85 TRP A C 1
ATOM 614 O O . TRP A 1 85 ? -2.633 7.115 -2.805 1.00 97.25 85 TRP A O 1
ATOM 624 N N . SER A 1 86 ? -4.130 5.498 -3.203 1.00 97.31 86 SER A N 1
ATOM 625 C CA . SER A 1 86 ? -3.303 4.792 -4.178 1.00 97.31 86 SER A CA 1
ATOM 626 C C . SER A 1 86 ? -3.262 5.470 -5.559 1.00 97.31 86 SER A C 1
ATOM 628 O O . SER A 1 86 ? -2.427 5.116 -6.385 1.00 97.31 86 SER A O 1
ATOM 630 N N . GLN A 1 87 ? -4.112 6.466 -5.836 1.00 96.06 87 GLN A N 1
ATOM 631 C CA . GLN A 1 87 ? -4.213 7.118 -7.156 1.00 96.06 87 GLN A CA 1
ATOM 632 C C . GLN A 1 87 ? -2.926 7.777 -7.703 1.00 96.06 87 GLN A C 1
ATOM 634 O O . GLN A 1 87 ? -2.752 7.792 -8.930 1.00 96.06 87 GLN A O 1
ATOM 639 N N . PRO A 1 88 ? -2.013 8.323 -6.877 1.00 95.50 88 PRO A N 1
ATOM 640 C CA . PRO A 1 88 ? -0.722 8.814 -7.359 1.00 95.50 88 PRO A CA 1
ATOM 641 C C . PRO A 1 88 ? 0.141 7.710 -7.995 1.00 95.50 88 PRO A C 1
ATOM 643 O O . PRO A 1 88 ? 0.877 7.979 -8.946 1.00 95.50 88 PRO A O 1
ATOM 646 N N . TYR A 1 89 ? -0.003 6.456 -7.556 1.00 94.56 89 TYR A N 1
ATOM 647 C CA . TYR A 1 89 ? 0.793 5.324 -8.035 1.00 94.56 89 TYR A CA 1
ATOM 648 C C . TYR A 1 89 ? 0.165 4.665 -9.267 1.00 94.56 89 TYR A C 1
ATOM 650 O O . TYR A 1 89 ? -1.049 4.466 -9.338 1.00 94.56 89 TYR A O 1
ATOM 658 N N . THR A 1 90 ? 0.992 4.264 -10.238 1.00 93.19 90 THR A N 1
ATOM 659 C CA . THR A 1 90 ? 0.517 3.583 -11.457 1.00 93.19 90 THR A CA 1
ATOM 660 C C . THR A 1 90 ? -0.221 2.287 -11.134 1.00 93.19 90 THR A C 1
ATOM 662 O O . THR A 1 90 ? -1.343 2.105 -11.600 1.00 93.19 90 THR A O 1
ATOM 665 N N . ALA A 1 91 ? 0.345 1.433 -10.275 1.00 94.69 91 ALA A N 1
ATOM 666 C CA . ALA A 1 91 ? -0.329 0.219 -9.812 1.00 94.69 91 ALA A CA 1
ATOM 667 C C . ALA A 1 91 ? -1.658 0.528 -9.104 1.00 94.69 91 ALA A C 1
ATOM 669 O O . ALA A 1 91 ? -2.651 -0.158 -9.320 1.00 94.69 91 ALA A O 1
ATOM 670 N N . GLY A 1 92 ? -1.716 1.615 -8.334 1.00 95.62 92 GLY A N 1
ATOM 671 C CA . GLY A 1 92 ? -2.944 2.052 -7.681 1.00 95.62 92 GLY A CA 1
ATOM 672 C C . GLY A 1 92 ? -4.045 2.471 -8.649 1.00 95.62 92 GLY A C 1
ATOM 673 O O . GLY A 1 92 ? -5.198 2.105 -8.447 1.00 95.62 92 GLY A O 1
ATOM 674 N N . ARG A 1 93 ? -3.708 3.167 -9.741 1.00 95.06 93 ARG A N 1
ATOM 675 C CA . ARG A 1 93 ? -4.685 3.490 -10.798 1.00 95.06 93 ARG A CA 1
ATOM 676 C C . ARG A 1 93 ? -5.207 2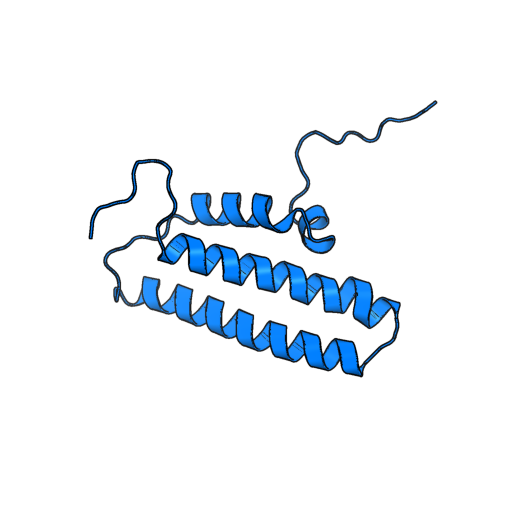.251 -11.524 1.00 95.06 93 ARG A C 1
ATOM 678 O O . ARG A 1 93 ? -6.359 2.256 -11.945 1.00 95.06 93 ARG A O 1
ATOM 685 N N . LEU A 1 94 ? -4.371 1.224 -11.677 1.00 93.56 94 LEU A N 1
ATOM 686 C CA . LEU A 1 94 ? -4.752 -0.042 -12.311 1.00 93.56 94 LEU A CA 1
ATOM 687 C C . LEU A 1 94 ? -5.658 -0.884 -11.402 1.00 93.56 94 LEU A C 1
ATOM 689 O O . LEU A 1 94 ? -6.640 -1.445 -11.875 1.00 93.56 94 LEU A O 1
ATOM 693 N N . LEU A 1 95 ? -5.354 -0.941 -10.103 1.00 94.19 95 LEU A N 1
ATOM 694 C CA . LEU A 1 95 ? -6.129 -1.707 -9.120 1.00 94.19 95 LEU A CA 1
ATOM 695 C C . LEU A 1 95 ? -7.432 -1.009 -8.706 1.00 94.19 95 LEU A C 1
ATOM 697 O O . LEU A 1 95 ? -8.415 -1.676 -8.392 1.00 94.19 95 LEU A O 1
ATOM 701 N N . PHE A 1 96 ? -7.452 0.326 -8.711 1.00 94.00 96 PHE A N 1
ATOM 702 C CA . PHE A 1 96 ? -8.591 1.137 -8.280 1.00 94.00 96 PHE A CA 1
ATOM 703 C C . PHE A 1 96 ? -8.973 2.150 -9.368 1.00 94.00 96 PHE A C 1
ATOM 705 O O . PHE A 1 96 ? -8.729 3.355 -9.218 1.00 94.00 96 PHE A O 1
ATOM 712 N N . PRO A 1 97 ? -9.553 1.697 -10.491 1.00 90.38 97 PRO A N 1
ATOM 713 C CA . PRO A 1 97 ? -9.943 2.596 -11.566 1.00 90.38 97 PRO A CA 1
ATOM 714 C C . PRO A 1 97 ? -11.004 3.592 -11.077 1.00 90.38 97 PRO A C 1
ATOM 716 O O . PRO A 1 97 ? -11.999 3.215 -10.454 1.00 90.38 97 PRO A O 1
ATOM 719 N N . ARG A 1 98 ? -10.811 4.886 -11.367 1.00 86.81 98 ARG A N 1
ATOM 720 C CA . ARG A 1 98 ? -11.816 5.913 -11.055 1.00 86.81 98 ARG A CA 1
ATOM 721 C C . ARG A 1 98 ? -13.052 5.714 -11.942 1.00 86.81 98 ARG A C 1
ATOM 723 O O . ARG A 1 98 ? -12.898 5.679 -13.167 1.00 86.81 98 ARG A O 1
ATOM 730 N N . PRO A 1 99 ? -14.270 5.651 -11.376 1.00 66.06 99 PRO A N 1
ATOM 731 C CA . PRO A 1 99 ? -15.486 5.623 -12.177 1.00 66.06 99 PRO A CA 1
ATOM 732 C C . PRO A 1 99 ? -15.605 6.949 -12.940 1.00 66.06 99 PRO A C 1
ATOM 734 O O . PRO A 1 99 ? -15.763 8.002 -12.330 1.00 66.06 99 PRO A O 1
ATOM 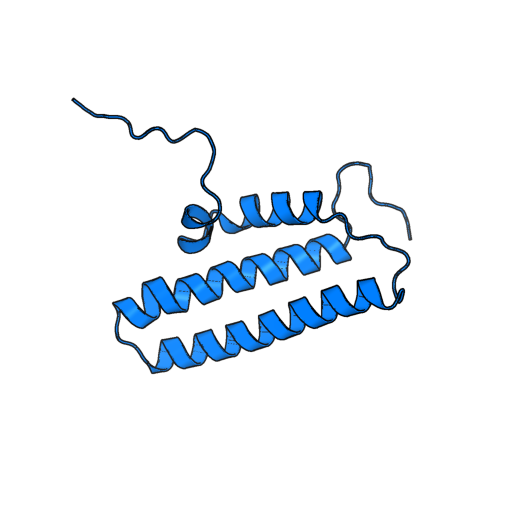737 N N . GLY A 1 100 ? -15.472 6.911 -14.271 1.00 59.97 100 GLY A N 1
ATOM 738 C CA . GLY A 1 100 ? -15.758 8.068 -15.129 1.00 59.97 100 GLY A CA 1
ATOM 739 C C . GLY A 1 100 ? -14.737 8.420 -16.210 1.00 59.97 100 GLY A C 1
ATOM 740 O O . GLY A 1 100 ? -15.058 9.243 -17.061 1.00 59.97 100 GLY A O 1
ATOM 741 N N . ARG A 1 101 ? -13.552 7.798 -16.276 1.00 53.12 101 ARG A N 1
ATOM 742 C CA . ARG A 1 101 ? -12.669 7.998 -17.441 1.00 53.12 101 ARG A CA 1
ATOM 743 C C . ARG A 1 101 ? -13.089 7.054 -18.570 1.00 53.12 101 ARG A C 1
ATOM 745 O O . ARG A 1 101 ? -12.438 6.045 -18.823 1.00 53.12 101 ARG A O 1
ATOM 752 N N . ARG A 1 102 ? -14.215 7.359 -19.230 1.00 52.31 102 ARG A N 1
ATOM 753 C CA . ARG A 1 102 ? -14.430 6.851 -20.593 1.00 52.31 102 ARG A CA 1
ATOM 754 C C . ARG A 1 102 ? -13.230 7.323 -21.426 1.00 52.31 102 ARG A C 1
ATOM 756 O O . ARG A 1 102 ? -12.880 8.497 -21.303 1.00 52.31 102 ARG A O 1
ATOM 763 N N . PRO A 1 103 ? -12.577 6.461 -22.221 1.00 47.38 103 PRO A N 1
ATOM 764 C CA . PRO A 1 103 ? -11.658 6.962 -23.227 1.00 47.38 103 PRO A CA 1
ATOM 765 C C . PRO A 1 103 ? -12.466 7.905 -24.118 1.00 47.38 103 PRO A C 1
ATOM 767 O O . PRO A 1 103 ? -13.516 7.520 -24.637 1.00 47.38 103 PRO A O 1
ATOM 770 N N . GLU A 1 104 ? -12.023 9.155 -24.239 1.00 50.31 104 GLU A N 1
ATOM 771 C CA . GLU A 1 104 ? -12.447 9.986 -25.354 1.00 50.31 104 GLU A CA 1
ATOM 772 C C . GLU A 1 104 ? -11.999 9.234 -26.605 1.00 50.31 104 GLU A C 1
ATOM 774 O O . GLU A 1 104 ? -10.816 9.162 -26.930 1.00 50.31 104 GLU A O 1
ATOM 779 N N . THR A 1 105 ? -12.946 8.568 -27.258 1.00 52.59 105 THR A N 1
ATOM 780 C CA . THR A 1 105 ? -12.799 8.153 -28.644 1.00 52.59 105 THR A CA 1
ATOM 781 C C . THR A 1 105 ? -12.722 9.436 -29.458 1.00 52.59 105 THR A C 1
ATOM 783 O O . THR A 1 105 ? -13.748 9.944 -29.918 1.00 52.59 105 THR A O 1
ATOM 786 N N . SER A 1 106 ? -11.521 10.001 -29.562 1.00 44.94 106 SER A N 1
ATOM 787 C CA . SER A 1 106 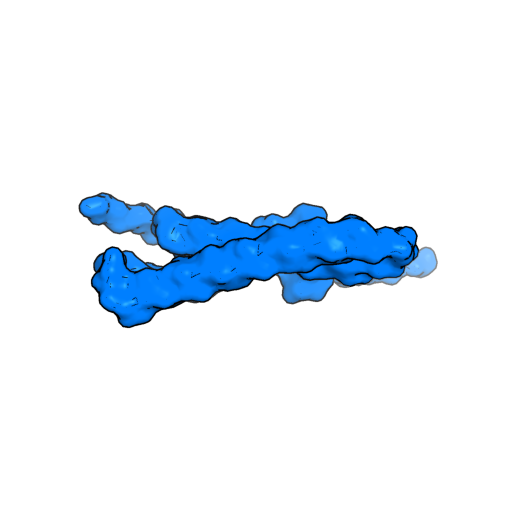? -11.217 10.997 -30.580 1.00 44.94 106 SER A CA 1
ATOM 788 C C . SER A 1 106 ? -11.395 10.320 -31.934 1.00 44.94 106 SER A C 1
ATOM 790 O O . SER A 1 106 ? -10.772 9.295 -32.213 1.00 44.94 106 SER A O 1
ATOM 792 N N . ARG A 1 107 ? -12.352 10.858 -32.688 1.00 47.22 107 ARG A N 1
ATOM 793 C CA . ARG A 1 107 ? -12.603 10.561 -34.097 1.00 47.22 107 ARG A CA 1
ATOM 794 C C . ARG A 1 107 ? -11.478 11.096 -34.969 1.00 47.22 107 ARG A C 1
ATOM 796 O O . ARG A 1 107 ? -10.878 12.116 -34.564 1.00 47.22 107 ARG A O 1
#

pLDDT: mean 85.82, std 16.63, range [44.94, 98.44]

Sequence (107 aa):
MRQPASGAMTPAETRLAEALVSLVDYTGRILLIGLADANLHYVGDKAGALAEVADRVAGLAGQVHQGRGNTRIRMDVVARAVAAWSQPYTAGRLLFPRPGRRPETSR

Foldseek 3Di:
DDDPDPQDFDPLLVQLLVLLLLLLQLVLCLPVPCVVVVPVVSNVVSVVVNVVSVVSNVVSVVCQVVPVDPDDHDVVSSVVSNLVVNVVGPSSCVVRPDPDPDPPPDD

Organism: NCBI:txid2716812

Radius of gyration: 16.92 Å; chains: 1; bounding box: 38×23×58 Å